Protein AF-A0A2G6GL03-F1 (afdb_monomer)

Secondary structure (DSSP, 8-state):
-HHHHHHHHHHHHHHHHHHHHHHHH-HHHHHHS-HHHHTHHHHHHHHHHHHHHHHHT-GGGHHHHHHHHHHHHHHHHHHHH--GGGHHHHGGGHHHHHHHHHHHHHHHTT-HHHHHHHHHHHHHHHHHHHHHHHHHTTTTGGGGGGHHHHHHHHHHHHHHHT-------TTSTT--

Mean predicted aligned error: 11.9 Å

Solvent-accessible surface area (backbone atoms only — not comparable to full-atom values): 9201 Å² total; per-residue (Å²): 124,69,71,59,58,56,49,53,55,48,52,52,53,50,53,52,51,52,52,54,51,51,45,70,73,30,67,76,54,32,71,75,49,50,58,90,58,46,56,32,53,59,40,29,50,53,9,48,52,30,39,50,45,15,75,75,74,41,34,81,38,18,31,62,10,37,38,38,26,52,50,13,51,51,43,37,50,25,57,70,70,66,50,60,73,50,57,81,21,57,65,38,37,52,47,20,28,42,9,50,8,37,25,49,25,25,40,74,69,74,36,48,70,57,8,49,65,68,10,43,54,33,29,51,50,10,50,46,43,25,42,51,41,36,31,75,69,47,75,56,54,83,62,25,77,52,42,62,57,54,48,52,53,51,49,53,50,51,57,62,72,64,60,77,80,89,77,83,83,86,75,72,89,77,81,127

Foldseek 3Di:
DVVVVVVVVVVVVVVVVVVVVVCVVDVVNVVVVVCQLCVLVVLLVVLVVLVVVCLVPNLVSLQVSLLSNLSSVVSNVCSVVVPPVLVQQSVLCSLLSNLVSQCSSCVSVVRNVVSCLVSVLSNLRSVLSSLLRCLVVCVPPPCSVCSVVSVVVSVVVVVVSPDPDPPDPPPPPPDD

pLDDT: mean 80.33, std 13.89, range [47.53, 97.0]

Radius of gyration: 22.63 Å; Cα contacts (8 Å, |Δi|>4): 181; chains: 1; bounding box: 77×52×43 Å

Sequence (176 aa):
MEKRGSIIGGIILILLGVFFLLLQFSPGLAAQFNLSQQWPLIIVGAGILFLLGAILGNPEVSVPGVVVLGTGCILYYQNSTGDWGSWAYVWSLYPAFTGLGLILLHTLRGNWRRGLVEGGGLLVVGLILFTIFAGFFNRFGDMSRLWPILIILGGLWLVWKNRPSRTHVDKEKKLD

Structure (mmCIF, N/CA/C/O backbone):
data_AF-A0A2G6GL03-F1
#
_entry.id   AF-A0A2G6GL03-F1
#
loop_
_atom_site.group_PDB
_atom_site.id
_atom_site.type_symbol
_atom_site.label_atom_id
_atom_site.label_alt_id
_atom_site.label_comp_id
_atom_site.label_asym_id
_atom_site.label_entity_id
_atom_site.label_seq_id
_atom_site.pdbx_PDB_ins_code
_atom_site.Cartn_x
_atom_site.Cartn_y
_atom_site.Cartn_z
_atom_site.occupancy
_atom_site.B_iso_or_equiv
_atom_site.auth_seq_id
_atom_site.auth_comp_id
_atom_site.auth_asym_id
_atom_site.auth_atom_id
_atom_site.pdbx_PDB_model_num
ATOM 1 N N . MET A 1 1 ? -18.916 12.197 21.276 1.00 50.19 1 MET A N 1
ATOM 2 C CA . MET A 1 1 ? -17.694 11.469 20.848 1.00 50.19 1 MET A CA 1
ATOM 3 C C . MET A 1 1 ? -16.755 12.323 19.973 1.00 50.19 1 MET A C 1
ATOM 5 O O . MET A 1 1 ? -15.631 11.906 19.741 1.00 50.19 1 MET A O 1
ATOM 9 N N . GLU A 1 2 ? -17.131 13.554 19.597 1.00 54.19 2 GLU A N 1
ATOM 10 C CA . GLU A 1 2 ? -16.363 14.450 18.701 1.00 54.19 2 GLU A CA 1
ATOM 11 C C . GLU A 1 2 ? -15.027 14.969 19.268 1.00 54.19 2 GLU A C 1
ATOM 13 O O . GLU A 1 2 ? -14.052 15.121 18.536 1.00 54.19 2 GLU A O 1
ATOM 18 N N . LYS A 1 3 ? -14.925 15.177 20.590 1.00 57.59 3 LYS A N 1
ATOM 19 C CA . LYS A 1 3 ? -13.721 15.773 21.204 1.00 57.59 3 LYS A CA 1
ATOM 20 C C . LYS A 1 3 ? -12.471 14.886 21.112 1.00 57.59 3 LYS A C 1
ATOM 22 O O . LYS A 1 3 ? -11.365 15.404 21.029 1.00 57.59 3 LYS A O 1
ATOM 27 N N . ARG A 1 4 ? -12.624 13.555 21.111 1.00 58.47 4 ARG A N 1
ATOM 28 C CA . ARG A 1 4 ? -11.481 12.619 21.097 1.00 58.47 4 ARG A CA 1
ATOM 29 C C . ARG A 1 4 ? -10.828 12.518 19.716 1.00 58.47 4 ARG A C 1
ATOM 31 O O . ARG A 1 4 ? -9.606 12.498 19.642 1.00 58.47 4 ARG A O 1
ATOM 38 N N . GLY A 1 5 ? -11.621 12.531 18.641 1.00 60.62 5 GLY A N 1
ATOM 39 C CA . GLY A 1 5 ? -11.100 12.520 17.268 1.00 60.62 5 GLY A CA 1
ATOM 40 C C . GLY A 1 5 ? -10.282 13.772 16.942 1.00 60.62 5 GLY A C 1
ATOM 41 O O . GLY A 1 5 ? -9.196 13.667 16.377 1.00 60.62 5 GLY A O 1
ATOM 42 N N . SER A 1 6 ? -10.747 14.943 17.396 1.00 67.56 6 SER A N 1
ATOM 43 C CA . SER A 1 6 ? -10.032 16.213 17.211 1.00 67.56 6 SER A CA 1
ATOM 44 C C . SER A 1 6 ? -8.689 16.261 17.950 1.00 67.56 6 SER A C 1
ATOM 46 O O . SER A 1 6 ? -7.735 16.833 17.429 1.00 67.56 6 SER A O 1
ATOM 48 N N . ILE A 1 7 ? -8.592 15.658 19.140 1.00 78.50 7 ILE A N 1
ATOM 49 C CA . ILE A 1 7 ? -7.344 15.623 19.919 1.00 78.50 7 ILE A CA 1
ATOM 50 C C . ILE A 1 7 ? -6.324 14.685 19.268 1.00 78.50 7 ILE A C 1
ATOM 52 O O . ILE A 1 7 ? -5.163 15.055 19.135 1.00 78.50 7 ILE A O 1
ATOM 56 N N . ILE A 1 8 ? -6.746 13.498 18.820 1.00 75.81 8 ILE A N 1
ATOM 57 C CA . ILE A 1 8 ? -5.850 12.533 18.163 1.00 75.81 8 ILE A CA 1
ATOM 58 C C . ILE A 1 8 ? -5.300 13.118 16.857 1.00 75.81 8 ILE A C 1
ATOM 60 O O . ILE A 1 8 ? -4.093 13.072 16.633 1.00 75.81 8 ILE A O 1
ATOM 64 N N . GLY A 1 9 ? -6.161 13.733 16.037 1.00 72.88 9 GLY A N 1
ATOM 65 C CA . GLY A 1 9 ? -5.734 14.429 14.821 1.00 72.88 9 GLY A CA 1
ATOM 66 C C . GLY A 1 9 ? -4.749 15.564 15.112 1.00 72.88 9 GLY A C 1
ATOM 67 O O . GLY A 1 9 ? -3.725 15.670 14.443 1.00 72.88 9 GLY A O 1
ATOM 68 N N . GLY A 1 10 ? -5.008 16.358 16.158 1.00 78.12 10 GLY A N 1
ATOM 69 C CA . GLY A 1 10 ? -4.102 17.418 16.605 1.00 78.12 10 GLY A CA 1
ATOM 70 C C . GLY A 1 10 ? -2.738 16.894 17.061 1.00 78.12 10 GLY A C 1
ATOM 71 O O . GLY A 1 10 ? -1.714 17.417 16.636 1.00 78.12 10 GLY A O 1
ATOM 72 N N . ILE A 1 11 ? -2.704 15.827 17.866 1.00 82.88 11 ILE A N 1
ATOM 73 C CA . ILE A 1 11 ? -1.456 15.201 18.334 1.00 82.88 11 ILE A CA 1
ATOM 74 C C . ILE A 1 11 ? -0.639 14.665 17.157 1.00 82.88 11 ILE A C 1
ATOM 76 O O . ILE A 1 11 ? 0.565 14.898 17.098 1.00 82.88 11 ILE A O 1
ATOM 80 N N . ILE A 1 12 ? -1.282 13.987 16.204 1.00 78.81 12 ILE A N 1
ATOM 81 C CA . ILE A 1 12 ? -0.619 13.495 14.990 1.00 78.81 12 ILE A CA 1
ATOM 82 C C . ILE A 1 12 ? 0.019 14.654 14.223 1.00 78.81 12 ILE A C 1
ATOM 84 O O . ILE A 1 12 ? 1.178 14.553 13.827 1.00 78.81 12 ILE A O 1
ATOM 88 N N . LEU A 1 13 ? -0.714 15.757 14.043 1.00 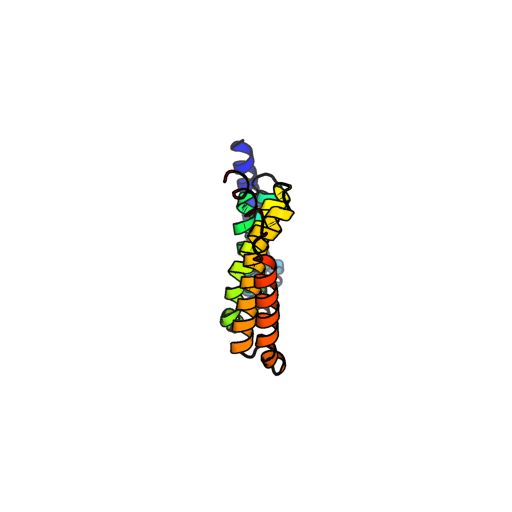80.69 13 LEU A N 1
ATOM 89 C CA . LEU A 1 13 ? -0.226 16.926 13.315 1.00 80.69 13 LEU A CA 1
ATOM 90 C C . LEU A 1 13 ? 0.958 17.590 14.032 1.00 80.69 13 LEU A C 1
ATOM 92 O O . LEU A 1 13 ? 1.927 17.977 13.382 1.00 80.69 13 LEU A O 1
ATOM 96 N N . ILE A 1 14 ? 0.907 17.664 15.366 1.00 83.62 14 ILE A N 1
ATOM 97 C CA . ILE A 1 14 ? 2.007 18.168 16.198 1.00 83.62 14 ILE A CA 1
ATOM 98 C C . ILE A 1 14 ? 3.242 17.274 16.044 1.00 83.62 14 ILE A C 1
ATOM 100 O O . ILE A 1 14 ? 4.327 17.788 15.792 1.00 83.62 14 ILE A O 1
ATOM 104 N N . LEU A 1 15 ? 3.095 15.950 16.144 1.00 82.38 15 LEU A N 1
ATOM 105 C CA . LEU A 1 15 ? 4.213 15.011 15.995 1.00 82.38 15 LEU A CA 1
ATOM 106 C C . LEU A 1 15 ? 4.838 15.079 14.595 1.00 82.38 15 LEU A C 1
ATOM 108 O O . LEU A 1 15 ? 6.061 15.113 14.479 1.00 82.38 15 LEU A O 1
ATOM 112 N N . LEU A 1 16 ? 4.015 15.156 13.545 1.00 81.69 16 LEU A N 1
ATOM 113 C CA . LEU A 1 16 ? 4.472 15.346 12.164 1.00 81.69 16 LEU A CA 1
ATOM 114 C C . LEU A 1 16 ? 5.221 16.671 11.993 1.00 81.69 16 LEU A C 1
ATOM 116 O O . LEU A 1 16 ? 6.302 16.693 11.408 1.00 81.69 16 LEU A O 1
ATOM 120 N N . GLY A 1 17 ? 4.679 17.763 12.538 1.00 80.94 17 GLY A N 1
ATOM 121 C CA . GLY A 1 17 ? 5.314 19.079 12.504 1.00 80.94 17 GLY A CA 1
ATOM 122 C C . GLY A 1 17 ? 6.664 19.093 13.220 1.00 80.94 17 GLY A C 1
ATOM 123 O O . GLY A 1 17 ? 7.648 19.564 12.657 1.00 80.94 17 GLY A O 1
ATOM 124 N N . VAL A 1 18 ? 6.739 18.514 14.422 1.00 85.38 18 VAL A N 1
ATOM 125 C CA . VAL A 1 18 ? 7.990 18.388 15.187 1.00 85.38 18 VAL A CA 1
ATOM 126 C C . VAL A 1 18 ? 9.010 17.537 14.432 1.00 85.38 18 VAL A C 1
ATOM 128 O O . VAL A 1 18 ? 10.173 17.920 14.344 1.00 85.38 18 VAL A O 1
ATOM 131 N N . PHE A 1 19 ? 8.591 16.418 13.839 1.00 80.06 19 PHE A N 1
ATOM 132 C CA . PHE A 1 19 ? 9.467 15.558 13.045 1.00 80.06 19 PHE A CA 1
ATOM 133 C C . PHE A 1 19 ? 10.081 16.297 11.846 1.00 80.06 19 PHE A C 1
ATOM 135 O O . PHE A 1 19 ? 11.298 16.258 11.659 1.00 80.06 19 PHE A O 1
ATOM 142 N N . PHE A 1 20 ? 9.273 17.032 11.073 1.00 79.38 20 PHE A N 1
ATOM 143 C CA . PHE A 1 20 ? 9.785 17.842 9.963 1.00 79.38 20 PHE A CA 1
ATOM 144 C C . PHE A 1 20 ? 10.721 18.960 10.429 1.00 79.38 20 PHE A C 1
ATOM 146 O O . PHE A 1 20 ? 11.743 19.208 9.790 1.00 79.38 20 PHE A O 1
ATOM 153 N N . LEU A 1 21 ? 10.417 19.597 11.562 1.00 81.31 21 LEU A N 1
ATOM 154 C CA . LEU A 1 21 ? 11.247 20.656 12.134 1.00 81.31 21 LEU A CA 1
ATOM 155 C C . LEU A 1 21 ? 12.626 20.116 12.552 1.00 81.31 21 LEU A C 1
ATOM 157 O O . LEU A 1 21 ? 13.648 20.738 12.263 1.00 81.31 21 LEU A O 1
ATOM 161 N N . LEU A 1 22 ? 12.677 18.918 13.145 1.00 78.88 22 LEU A N 1
ATOM 162 C CA . LEU A 1 22 ? 13.929 18.237 13.496 1.00 78.88 22 LEU A CA 1
ATOM 163 C C . LEU A 1 22 ? 14.770 17.872 12.265 1.00 78.88 22 LEU A C 1
ATOM 165 O O . LEU A 1 22 ? 15.990 18.044 12.292 1.00 78.88 22 LEU A O 1
ATOM 169 N N . LEU A 1 23 ? 14.135 17.411 11.181 1.00 72.38 23 LEU A N 1
ATOM 170 C CA . LEU A 1 23 ? 14.825 17.135 9.916 1.00 72.38 23 LEU A CA 1
ATOM 171 C C . LEU A 1 23 ? 15.408 18.405 9.284 1.00 72.38 23 LEU A C 1
ATOM 173 O O . LEU A 1 23 ? 16.474 18.343 8.681 1.00 72.38 23 LEU A O 1
ATOM 177 N N . GLN A 1 24 ? 14.749 19.556 9.441 1.00 73.06 24 GLN A N 1
ATOM 178 C CA . GLN A 1 24 ? 15.234 20.826 8.898 1.00 73.06 24 GLN A CA 1
ATOM 179 C C . GLN A 1 24 ? 16.399 21.417 9.708 1.00 73.06 24 GLN A C 1
ATOM 181 O O . GLN A 1 24 ? 17.318 21.992 9.128 1.00 73.06 24 GLN A O 1
ATOM 186 N N . PHE A 1 25 ? 16.378 21.274 11.037 1.00 77.12 25 PHE A N 1
ATOM 187 C CA . PHE A 1 25 ? 17.391 21.855 11.928 1.00 77.12 25 PHE A CA 1
ATOM 188 C C . PHE A 1 25 ? 18.644 20.991 12.118 1.00 77.12 25 PHE A C 1
ATOM 190 O O . PHE A 1 25 ? 19.671 21.510 12.554 1.00 77.12 25 PHE A O 1
ATOM 197 N N . SER A 1 26 ? 18.592 19.695 11.796 1.00 71.81 26 SER A N 1
ATOM 198 C CA . SER A 1 26 ? 19.736 18.791 11.942 1.00 71.81 26 SER A CA 1
ATOM 199 C C . SER A 1 26 ? 20.274 18.332 10.580 1.00 71.81 26 SER A C 1
ATOM 201 O O . SER A 1 26 ? 19.819 17.317 10.044 1.00 71.81 26 SER A O 1
ATOM 203 N N . PRO A 1 27 ? 21.284 19.026 10.012 1.00 65.19 27 PRO A N 1
ATOM 204 C CA . PRO A 1 27 ? 21.871 18.653 8.723 1.00 65.19 27 PRO A CA 1
ATOM 205 C C . PRO A 1 27 ? 22.498 17.246 8.721 1.00 65.19 27 PRO A C 1
ATOM 207 O O . PRO A 1 27 ? 22.554 16.610 7.672 1.00 65.19 27 PRO A O 1
ATOM 210 N N . GLY A 1 28 ? 22.900 16.714 9.885 1.00 69.56 28 GLY A N 1
ATOM 211 C CA . GLY A 1 28 ? 23.377 15.330 10.025 1.00 69.56 28 GLY A CA 1
ATOM 212 C C . GLY A 1 28 ? 22.273 14.274 9.868 1.00 69.56 28 GLY A C 1
ATOM 213 O O . GLY A 1 28 ? 22.507 13.231 9.262 1.00 69.56 28 GLY A O 1
ATOM 214 N N . LEU A 1 29 ? 21.056 14.558 10.346 1.00 60.28 29 LEU A N 1
ATOM 215 C CA . LEU A 1 29 ? 19.875 13.716 10.112 1.00 60.28 29 LEU A CA 1
ATOM 216 C C . LEU A 1 29 ? 19.346 13.882 8.682 1.00 60.28 29 LEU A C 1
ATOM 218 O O . LEU A 1 29 ? 19.002 12.888 8.049 1.00 60.28 29 LEU A O 1
ATOM 222 N N . ALA A 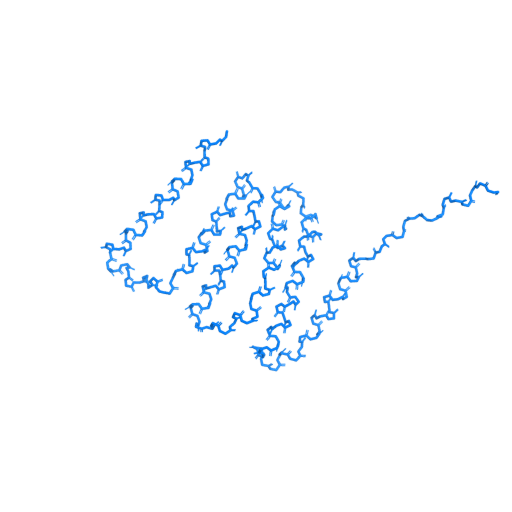1 30 ? 19.348 15.102 8.138 1.00 60.66 30 ALA A N 1
ATOM 223 C CA . ALA A 1 30 ? 18.956 15.369 6.752 1.00 60.66 30 ALA A CA 1
ATOM 224 C C . ALA A 1 30 ? 19.878 14.684 5.725 1.00 60.66 30 ALA A C 1
ATOM 226 O O . ALA A 1 30 ? 19.412 14.226 4.685 1.00 60.66 30 ALA A O 1
ATOM 227 N N . ALA A 1 31 ? 21.177 14.556 6.022 1.00 62.72 31 ALA A N 1
ATOM 228 C CA . ALA A 1 31 ? 22.120 13.838 5.164 1.00 62.72 31 ALA A CA 1
ATOM 229 C C . ALA A 1 31 ? 21.824 12.328 5.081 1.00 62.72 31 ALA A C 1
ATOM 231 O O . ALA A 1 31 ? 22.071 11.708 4.049 1.00 62.72 31 ALA A O 1
ATOM 232 N N . GLN A 1 32 ? 21.269 11.737 6.147 1.00 65.38 32 GLN A N 1
ATOM 233 C CA . GLN A 1 32 ? 20.821 10.338 6.163 1.00 65.38 32 GLN A CA 1
ATOM 234 C C . GLN A 1 32 ? 19.391 10.176 5.617 1.00 65.38 32 GLN A C 1
ATOM 236 O O . GLN A 1 32 ? 19.058 9.149 5.026 1.00 65.38 32 GLN A O 1
ATOM 241 N N . PHE A 1 33 ? 18.553 11.204 5.768 1.00 65.31 33 PHE A N 1
ATOM 242 C CA . PHE A 1 33 ? 17.186 11.265 5.259 1.00 65.31 33 PHE A CA 1
ATOM 243 C C . PHE A 1 33 ? 17.107 12.094 3.980 1.00 65.31 33 PHE A C 1
ATOM 245 O O . PHE A 1 33 ? 16.666 13.243 3.979 1.00 65.31 33 PHE A O 1
ATOM 252 N N . ASN A 1 34 ? 17.491 11.487 2.857 1.00 71.25 34 ASN A N 1
ATOM 253 C CA . ASN A 1 34 ? 17.336 12.123 1.556 1.00 71.25 34 ASN A CA 1
ATOM 254 C C . ASN A 1 34 ? 15.834 12.264 1.228 1.00 71.25 34 ASN A C 1
ATOM 256 O O . ASN A 1 34 ? 15.194 11.316 0.771 1.00 71.25 34 ASN A O 1
ATOM 260 N N . LEU A 1 35 ? 15.253 13.438 1.510 1.00 68.94 35 LEU A N 1
ATOM 261 C CA . LEU A 1 35 ? 13.813 13.717 1.382 1.00 68.94 35 LEU A CA 1
ATOM 262 C C . LEU A 1 35 ? 13.273 13.381 -0.017 1.00 68.94 35 LEU A C 1
ATOM 264 O O . LEU A 1 35 ? 12.159 12.878 -0.148 1.00 68.94 35 LEU A O 1
ATOM 268 N N . SER A 1 36 ? 14.101 13.580 -1.047 1.00 72.62 36 SER A N 1
ATOM 269 C CA . SER A 1 36 ? 13.807 13.212 -2.437 1.00 72.62 36 SER A CA 1
ATOM 270 C C . SER A 1 36 ? 13.556 11.708 -2.616 1.00 72.62 36 SER A C 1
ATOM 272 O O . SER A 1 36 ? 12.724 11.299 -3.421 1.00 72.62 36 SER A O 1
ATOM 274 N N . GLN A 1 37 ? 14.210 10.860 -1.821 1.00 76.75 37 GLN A N 1
ATOM 275 C CA . GLN A 1 37 ? 14.001 9.411 -1.856 1.00 76.75 37 GLN A CA 1
ATOM 276 C C . GLN A 1 37 ? 12.895 8.932 -0.901 1.00 76.75 37 GLN A C 1
ATOM 278 O O . GLN A 1 37 ? 12.269 7.898 -1.138 1.00 76.75 37 GLN A O 1
ATOM 283 N N . GLN A 1 38 ? 12.620 9.681 0.167 1.00 82.81 38 GLN A N 1
ATOM 284 C CA . GLN A 1 38 ? 11.782 9.211 1.273 1.00 82.81 38 GLN A CA 1
ATOM 285 C C . GLN A 1 38 ? 10.374 9.808 1.328 1.00 82.81 38 GLN A C 1
ATOM 287 O O . GLN A 1 38 ? 9.556 9.339 2.117 1.00 82.81 38 GLN A O 1
ATOM 292 N N . TRP A 1 39 ? 10.040 10.777 0.475 1.00 85.75 39 TRP A N 1
ATOM 293 C CA . TRP A 1 39 ? 8.695 11.363 0.423 1.00 85.75 39 TRP A CA 1
ATOM 294 C C . TRP A 1 39 ? 7.531 10.346 0.333 1.00 85.75 39 TRP A C 1
ATOM 296 O O . TRP A 1 39 ? 6.491 10.629 0.936 1.00 85.75 39 TRP A O 1
ATOM 306 N N . PRO A 1 40 ? 7.650 9.144 -0.291 1.00 91.44 40 PRO A N 1
ATOM 307 C CA . PRO A 1 40 ? 6.555 8.173 -0.295 1.00 91.44 40 PRO A CA 1
ATOM 308 C C . PRO A 1 40 ? 6.187 7.664 1.105 1.00 91.44 40 PRO A C 1
ATOM 310 O O . PRO A 1 40 ? 5.051 7.247 1.329 1.00 91.44 40 PRO A O 1
ATOM 313 N N . LEU A 1 41 ? 7.109 7.744 2.075 1.00 87.94 41 LEU A N 1
ATOM 314 C CA . LEU A 1 41 ? 6.847 7.368 3.466 1.00 87.94 41 LEU A CA 1
ATOM 315 C C . LEU A 1 41 ? 5.782 8.250 4.121 1.00 87.94 41 LEU A C 1
ATOM 317 O O . LEU A 1 41 ? 5.088 7.786 5.020 1.00 87.94 41 LEU A O 1
ATOM 32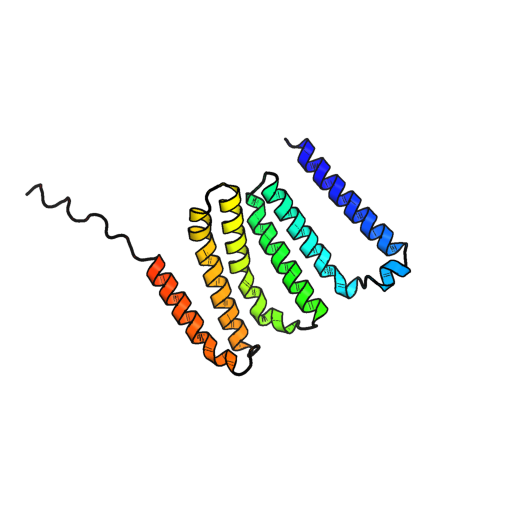1 N N . ILE A 1 42 ? 5.596 9.486 3.650 1.00 87.69 42 ILE A N 1
ATOM 322 C CA . ILE A 1 42 ? 4.515 10.361 4.123 1.00 87.69 42 ILE A CA 1
ATOM 323 C C . ILE A 1 42 ? 3.157 9.755 3.742 1.00 87.69 42 ILE A C 1
ATOM 325 O O . ILE A 1 42 ? 2.237 9.722 4.558 1.00 87.69 42 ILE A O 1
ATOM 329 N N . ILE A 1 43 ? 3.046 9.212 2.525 1.00 92.38 43 ILE A N 1
ATOM 330 C CA . ILE A 1 43 ? 1.828 8.558 2.025 1.00 92.38 43 ILE A CA 1
ATOM 331 C C . ILE A 1 43 ? 1.592 7.239 2.765 1.00 92.38 43 ILE A C 1
ATOM 333 O O . ILE A 1 43 ? 0.475 6.977 3.208 1.00 92.38 43 ILE A O 1
ATOM 337 N N . VAL A 1 44 ? 2.643 6.437 2.966 1.00 92.12 44 VAL A N 1
ATOM 338 C CA . VAL A 1 44 ? 2.583 5.221 3.798 1.00 92.12 44 VAL A CA 1
ATOM 339 C C . VAL A 1 44 ? 2.099 5.561 5.209 1.00 92.12 44 VAL A C 1
ATOM 341 O O . VAL A 1 44 ? 1.164 4.936 5.706 1.00 92.12 44 VAL A O 1
ATOM 344 N N . GLY A 1 45 ? 2.682 6.589 5.831 1.00 88.62 45 GLY A N 1
ATOM 345 C CA . GLY A 1 45 ? 2.296 7.080 7.150 1.00 88.62 45 GLY A CA 1
ATOM 346 C C . GLY A 1 45 ? 0.828 7.498 7.205 1.00 88.62 45 GLY A C 1
ATOM 347 O O . GLY A 1 45 ? 0.106 7.061 8.097 1.00 88.62 45 GLY A O 1
ATOM 348 N N . ALA A 1 46 ? 0.349 8.259 6.218 1.00 90.44 46 ALA A N 1
ATOM 349 C CA . ALA A 1 46 ? -1.064 8.615 6.112 1.00 90.44 46 ALA A CA 1
ATOM 350 C C . ALA A 1 46 ? -1.962 7.367 6.030 1.00 90.44 46 ALA A C 1
ATOM 352 O O . ALA A 1 46 ? -2.940 7.266 6.769 1.00 90.44 46 ALA A O 1
ATOM 353 N N . GLY A 1 47 ? -1.600 6.383 5.202 1.00 92.81 47 GLY A N 1
ATOM 354 C CA . GLY A 1 47 ? -2.314 5.107 5.101 1.00 92.81 47 GLY A CA 1
ATOM 355 C C . GLY A 1 47 ? -2.378 4.356 6.434 1.00 92.81 47 GLY A C 1
ATOM 356 O O . GLY A 1 47 ? -3.451 3.905 6.835 1.00 92.81 47 GLY A O 1
ATOM 357 N N . ILE A 1 48 ? -1.264 4.291 7.173 1.00 92.50 48 ILE A N 1
ATOM 358 C CA . ILE A 1 48 ? -1.213 3.696 8.518 1.00 92.50 48 ILE A CA 1
ATOM 359 C C . ILE A 1 48 ? -2.164 4.424 9.471 1.00 92.50 48 ILE A C 1
ATOM 361 O O . ILE A 1 48 ? -2.907 3.771 10.198 1.00 92.50 48 ILE A O 1
ATOM 365 N N . LEU A 1 49 ? -2.194 5.758 9.453 1.00 90.12 49 LEU A N 1
ATOM 366 C CA . LEU A 1 49 ? -3.099 6.536 10.302 1.00 90.12 49 LEU A CA 1
ATOM 367 C C . LEU A 1 49 ? -4.573 6.247 9.999 1.00 90.12 49 LEU A C 1
ATOM 369 O O . LEU A 1 49 ? -5.367 6.096 10.929 1.00 90.12 49 LEU A O 1
ATOM 373 N N . PHE A 1 50 ? -4.939 6.105 8.722 1.00 91.31 50 PHE A N 1
ATOM 374 C CA . PHE A 1 50 ? -6.281 5.660 8.344 1.00 91.31 50 PHE A CA 1
ATOM 375 C C . PHE A 1 50 ? -6.579 4.263 8.898 1.00 91.31 50 PHE A C 1
ATOM 377 O O . PHE A 1 50 ? -7.624 4.063 9.510 1.00 91.31 50 PHE A O 1
ATOM 384 N N . LEU A 1 51 ? -5.661 3.305 8.758 1.00 92.00 51 LEU A N 1
ATOM 385 C CA . LEU A 1 51 ? -5.857 1.948 9.280 1.00 92.00 51 LEU A CA 1
ATOM 386 C C . LEU A 1 51 ? -5.949 1.904 10.810 1.00 92.00 51 LEU A C 1
ATOM 388 O O . LEU A 1 51 ? -6.775 1.172 11.352 1.00 92.00 51 LEU A O 1
ATOM 392 N N . LEU A 1 52 ? -5.172 2.728 11.514 1.00 89.94 52 LEU A N 1
ATOM 393 C CA . LEU A 1 52 ? -5.316 2.909 12.957 1.00 89.94 52 LEU A CA 1
ATOM 394 C C . LEU A 1 52 ? -6.705 3.459 13.293 1.00 89.94 52 LEU A C 1
ATOM 396 O O . LEU A 1 52 ? -7.376 2.919 14.167 1.00 89.94 52 LEU A O 1
ATOM 400 N N . GLY A 1 53 ? -7.186 4.466 12.558 1.00 88.62 53 GLY A N 1
ATOM 401 C CA . GLY A 1 53 ? -8.555 4.970 12.692 1.00 88.62 53 GLY A CA 1
ATOM 402 C C . GLY A 1 53 ? -9.622 3.895 12.447 1.00 88.62 53 GLY A C 1
ATOM 403 O O . GLY A 1 53 ? -10.641 3.866 13.143 1.00 88.62 53 GLY A O 1
ATOM 404 N N . ALA A 1 54 ? -9.367 2.975 11.513 1.00 90.62 54 ALA A N 1
ATOM 405 C CA . ALA A 1 54 ? -10.254 1.853 11.240 1.00 90.62 54 ALA A CA 1
ATOM 406 C C . ALA A 1 54 ? -10.342 0.878 12.418 1.00 90.62 54 ALA A C 1
ATOM 408 O O . ALA A 1 54 ? -11.444 0.514 12.829 1.00 90.62 54 ALA A O 1
ATOM 409 N N . ILE A 1 55 ? -9.195 0.504 12.988 1.00 90.38 55 ILE A N 1
ATOM 410 C CA . ILE A 1 55 ? -9.102 -0.418 14.129 1.00 90.38 55 ILE A CA 1
ATOM 411 C C . ILE A 1 55 ? -9.678 0.217 15.405 1.00 90.38 55 ILE A C 1
ATOM 413 O O . ILE A 1 55 ? -10.319 -0.465 16.199 1.00 90.38 55 ILE A O 1
ATOM 417 N N . LEU A 1 56 ? -9.480 1.524 15.599 1.00 88.31 56 LEU A N 1
ATOM 418 C CA . LEU A 1 56 ? -9.860 2.239 16.823 1.00 88.31 56 LEU A CA 1
ATOM 419 C C . LEU A 1 56 ? -11.350 2.597 16.921 1.00 88.31 56 LEU A C 1
ATOM 421 O O . LEU A 1 56 ? -11.788 3.040 17.983 1.00 88.31 56 LEU A O 1
ATOM 425 N N . GLY A 1 57 ? -12.137 2.422 15.855 1.00 82.50 57 GLY A N 1
ATOM 426 C CA . GLY A 1 57 ? -13.589 2.599 15.953 1.00 82.50 57 GLY A CA 1
ATOM 427 C C . GLY A 1 57 ? -14.317 3.024 14.686 1.00 82.50 57 GLY A C 1
ATOM 428 O O . GLY A 1 57 ? -15.544 3.029 14.702 1.00 82.50 57 GLY A O 1
ATOM 429 N N . ASN A 1 58 ? -13.617 3.326 13.586 1.00 90.50 58 ASN A N 1
ATOM 430 C CA . ASN A 1 58 ? -14.253 3.695 12.316 1.00 90.50 58 ASN A CA 1
ATOM 431 C C . ASN A 1 58 ? -13.910 2.715 11.183 1.00 90.50 58 ASN A C 1
ATOM 433 O O . ASN A 1 58 ? -13.230 3.111 10.239 1.00 90.50 58 ASN A O 1
ATOM 437 N N . PRO A 1 59 ? -14.388 1.454 11.200 1.00 90.12 59 PRO A N 1
ATOM 438 C CA . PRO A 1 59 ? -14.022 0.454 10.193 1.00 90.12 59 PRO A CA 1
ATOM 439 C C . PRO A 1 59 ? -14.193 0.904 8.733 1.00 90.12 59 PRO A C 1
ATOM 441 O O . PRO A 1 59 ? -13.497 0.399 7.857 1.00 90.12 59 PRO A O 1
ATOM 444 N N . GLU A 1 60 ? -15.082 1.861 8.451 1.00 90.75 60 GLU A N 1
ATOM 445 C CA . GLU A 1 60 ? -15.349 2.410 7.111 1.00 90.75 60 GLU 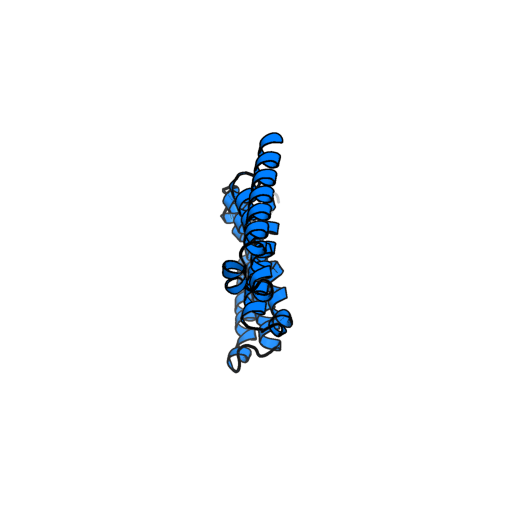A CA 1
ATOM 446 C C . GLU A 1 60 ? -14.120 3.054 6.459 1.00 90.75 60 GLU A C 1
ATOM 448 O O . GLU A 1 60 ? -13.983 3.013 5.236 1.00 90.75 60 GLU A O 1
ATOM 453 N N . VAL A 1 61 ? -13.167 3.549 7.257 1.00 93.44 61 VAL A N 1
ATOM 454 C CA . VAL A 1 61 ? -11.920 4.114 6.725 1.00 93.44 61 VAL A CA 1
ATOM 455 C C . VAL A 1 61 ? -10.880 3.047 6.347 1.00 93.44 61 VAL A C 1
ATOM 457 O O . VAL A 1 61 ? -9.812 3.387 5.841 1.00 93.44 61 VAL A O 1
ATOM 460 N N . SER A 1 62 ? -11.186 1.753 6.525 1.00 94.38 62 SER A N 1
ATOM 461 C CA . SER A 1 62 ? -10.295 0.650 6.120 1.00 94.38 62 SER A CA 1
ATOM 462 C C . SER A 1 62 ? -10.003 0.677 4.625 1.00 94.38 62 SER A C 1
ATOM 464 O O . SER A 1 62 ? -8.864 0.484 4.217 1.00 94.38 62 SER A O 1
ATOM 466 N N . VAL A 1 63 ? -11.026 0.928 3.800 1.00 94.81 63 VAL A N 1
ATOM 467 C CA . VAL A 1 63 ? -10.886 0.942 2.338 1.00 94.81 63 VAL A CA 1
ATOM 468 C C . VAL A 1 63 ? -9.934 2.048 1.876 1.00 94.81 63 VAL A C 1
ATOM 470 O O . VAL A 1 63 ? -8.925 1.713 1.251 1.00 94.81 63 VAL A O 1
ATOM 473 N N . PRO A 1 64 ? -10.170 3.336 2.200 1.00 93.88 64 PRO A N 1
ATOM 474 C CA . PRO A 1 64 ? -9.218 4.381 1.844 1.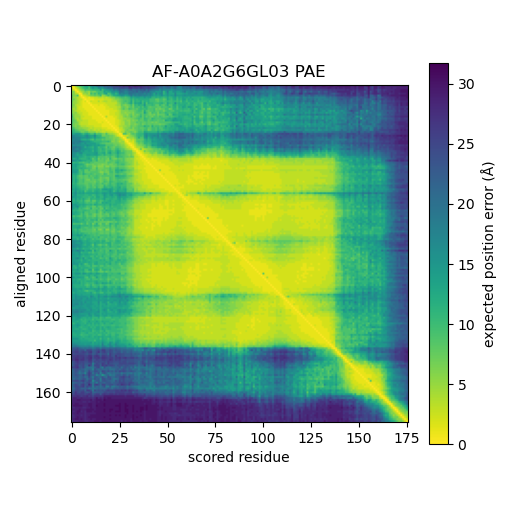00 93.88 64 PRO A CA 1
ATOM 475 C C . PRO A 1 64 ? -7.851 4.165 2.509 1.00 93.88 64 PRO A C 1
ATOM 477 O O . PRO A 1 64 ? -6.837 4.404 1.864 1.00 93.88 64 PRO A O 1
ATOM 480 N N . GLY A 1 65 ? -7.790 3.631 3.735 1.00 95.62 65 GLY A N 1
ATOM 481 C CA . GLY A 1 65 ? -6.524 3.333 4.409 1.00 95.62 65 GLY A CA 1
ATOM 482 C C . GLY A 1 65 ? -5.654 2.314 3.675 1.00 95.62 65 GLY A C 1
ATOM 483 O O . GLY A 1 65 ? -4.472 2.572 3.457 1.00 95.62 65 GLY A O 1
ATOM 484 N N . VAL A 1 66 ? -6.232 1.193 3.226 1.00 97.00 66 VAL A N 1
ATOM 485 C CA . VAL A 1 66 ? -5.501 0.178 2.448 1.00 97.00 66 VAL A CA 1
ATOM 486 C C . VAL A 1 66 ? -5.067 0.728 1.089 1.00 97.00 66 VAL A C 1
ATOM 488 O O . VAL A 1 66 ? -3.941 0.477 0.668 1.00 97.00 66 VAL A O 1
ATOM 491 N N . VAL A 1 67 ? -5.919 1.501 0.408 1.00 96.69 67 VAL A N 1
ATOM 492 C CA . VAL A 1 67 ? -5.582 2.093 -0.898 1.00 96.69 67 VAL A CA 1
ATOM 493 C C . VAL A 1 67 ? -4.437 3.102 -0.777 1.00 96.69 67 VAL A C 1
ATOM 495 O O . VAL A 1 67 ? -3.489 3.049 -1.562 1.00 96.69 67 VAL A O 1
ATOM 498 N N . VAL A 1 68 ? -4.487 3.996 0.214 1.00 96.50 68 VAL A N 1
ATOM 499 C CA . VAL A 1 68 ? -3.427 4.986 0.462 1.00 96.50 68 VAL A CA 1
ATOM 500 C C . VAL A 1 68 ? -2.128 4.290 0.863 1.00 96.50 68 VAL A C 1
ATOM 502 O O . VAL A 1 68 ? -1.077 4.602 0.305 1.00 96.50 68 VAL A O 1
ATOM 505 N N . LEU A 1 69 ? -2.195 3.296 1.756 1.00 96.00 69 LEU A N 1
ATOM 506 C CA . LEU A 1 69 ? -1.026 2.512 2.150 1.00 96.00 69 LEU A CA 1
ATOM 507 C C . LEU A 1 69 ? -0.397 1.794 0.948 1.00 96.00 69 LEU A C 1
ATOM 509 O O . LEU A 1 69 ? 0.806 1.913 0.726 1.00 96.00 69 LEU A O 1
ATOM 513 N N . GLY A 1 70 ? -1.209 1.101 0.144 1.00 95.75 70 GLY A N 1
ATOM 514 C CA . GLY A 1 70 ? -0.755 0.405 -1.061 1.00 95.75 70 GLY A CA 1
ATOM 515 C C . GLY A 1 70 ? -0.115 1.356 -2.073 1.00 95.75 70 GLY A C 1
ATOM 516 O O . GLY A 1 70 ? 0.955 1.060 -2.603 1.00 95.75 70 GLY A O 1
ATOM 517 N N . THR A 1 71 ? -0.706 2.538 -2.268 1.00 96.19 71 THR A N 1
ATOM 518 C CA . THR A 1 71 ? -0.140 3.602 -3.114 1.00 96.19 71 THR A CA 1
ATOM 519 C C . THR A 1 71 ? 1.225 4.057 -2.594 1.00 96.19 71 THR A C 1
ATOM 521 O O . THR A 1 71 ? 2.179 4.148 -3.362 1.00 96.19 71 THR A O 1
ATOM 524 N N . GLY A 1 72 ? 1.352 4.293 -1.285 1.00 94.56 72 GLY A N 1
ATOM 525 C CA . GLY A 1 72 ? 2.621 4.665 -0.661 1.00 94.56 72 GLY A CA 1
ATOM 526 C C . GLY A 1 72 ? 3.700 3.593 -0.838 1.00 94.56 72 GLY A C 1
ATOM 527 O O . GLY A 1 72 ? 4.837 3.922 -1.163 1.00 94.56 72 GLY A O 1
ATOM 528 N N . CYS A 1 73 ? 3.345 2.311 -0.699 1.00 94.38 73 CYS A N 1
ATOM 529 C CA . CYS A 1 73 ? 4.265 1.196 -0.934 1.00 94.38 73 CYS A CA 1
ATOM 530 C C . CYS A 1 73 ? 4.732 1.119 -2.396 1.00 94.38 73 CYS A C 1
ATOM 532 O O . CYS A 1 73 ? 5.919 0.907 -2.643 1.00 94.38 73 CYS A O 1
ATOM 534 N N . ILE A 1 74 ? 3.825 1.326 -3.357 1.00 94.25 74 ILE A N 1
ATOM 535 C CA . ILE A 1 74 ? 4.163 1.383 -4.788 1.00 94.25 74 ILE A CA 1
ATOM 536 C C . ILE A 1 74 ? 5.151 2.515 -5.053 1.00 94.25 74 ILE A C 1
ATOM 538 O O . ILE A 1 74 ? 6.200 2.292 -5.651 1.00 94.25 74 ILE A O 1
ATOM 542 N N . LEU A 1 75 ? 4.840 3.716 -4.570 1.00 93.62 75 LEU A N 1
ATOM 543 C CA . LEU A 1 75 ? 5.686 4.887 -4.772 1.00 93.62 75 LEU A CA 1
ATOM 544 C C . LEU A 1 75 ? 7.044 4.720 -4.089 1.00 93.62 75 LEU A C 1
ATOM 546 O O . LEU A 1 75 ? 8.061 5.101 -4.656 1.00 93.62 75 LEU A O 1
ATOM 550 N N . TYR A 1 76 ? 7.091 4.097 -2.910 1.00 91.56 76 TYR A N 1
ATOM 551 C CA . TYR A 1 76 ? 8.347 3.781 -2.234 1.00 91.56 76 TYR A CA 1
ATOM 552 C C . TYR A 1 76 ? 9.212 2.824 -3.066 1.00 91.56 76 TYR A C 1
ATOM 554 O O . TYR A 1 76 ? 10.407 3.061 -3.246 1.00 91.56 76 TYR A O 1
ATOM 562 N N . TYR A 1 77 ? 8.607 1.777 -3.631 1.00 90.62 77 TYR A N 1
ATOM 563 C CA . TYR A 1 77 ? 9.293 0.861 -4.539 1.00 90.62 77 TYR A CA 1
ATOM 564 C C . TYR A 1 77 ? 9.815 1.579 -5.793 1.00 90.62 77 TYR A C 1
ATOM 566 O O . TYR A 1 77 ? 10.986 1.442 -6.141 1.00 90.62 77 TYR A O 1
ATOM 574 N N . GLN A 1 78 ? 8.982 2.383 -6.452 1.00 91.25 78 GLN A N 1
ATOM 575 C CA . GLN A 1 78 ? 9.356 3.096 -7.679 1.00 91.25 78 GLN A CA 1
ATOM 576 C C . GLN A 1 78 ? 10.461 4.122 -7.436 1.00 91.25 78 GLN A C 1
ATOM 578 O O . GLN A 1 78 ? 11.407 4.217 -8.212 1.00 91.25 78 GLN A O 1
ATOM 583 N N . ASN A 1 79 ? 10.379 4.852 -6.328 1.00 90.56 79 ASN A N 1
ATOM 584 C CA . ASN A 1 79 ? 11.344 5.888 -5.992 1.00 90.56 79 ASN A CA 1
ATOM 585 C C . ASN A 1 79 ? 12.697 5.308 -5.541 1.00 90.56 79 ASN A C 1
ATOM 587 O O . ASN A 1 79 ? 13.730 5.930 -5.767 1.00 90.56 79 ASN A O 1
ATOM 591 N N . SER A 1 80 ? 12.706 4.114 -4.933 1.00 88.81 80 SER A N 1
ATOM 592 C CA . SER A 1 80 ? 13.940 3.424 -4.519 1.00 88.81 80 SER A CA 1
ATOM 593 C C . SER A 1 80 ? 14.619 2.652 -5.653 1.00 88.81 80 SER A C 1
ATOM 595 O O . SER A 1 80 ? 15.844 2.605 -5.711 1.00 88.81 80 SER A O 1
ATOM 597 N N . THR A 1 81 ? 13.845 2.059 -6.565 1.00 88.31 81 THR A N 1
ATOM 598 C CA . THR A 1 81 ? 14.378 1.273 -7.694 1.00 88.31 81 THR A CA 1
ATOM 599 C C . THR A 1 81 ? 14.576 2.086 -8.970 1.00 88.31 81 THR A C 1
ATOM 601 O O . THR A 1 81 ? 15.274 1.640 -9.877 1.00 88.31 81 THR A O 1
ATOM 604 N N . GLY A 1 82 ? 13.944 3.258 -9.069 1.00 87.50 82 GLY A N 1
ATOM 605 C CA . GLY A 1 82 ? 13.868 4.041 -10.301 1.00 87.50 82 GLY A CA 1
ATOM 606 C C . GLY A 1 82 ? 12.946 3.438 -11.369 1.00 87.50 82 GLY A C 1
ATOM 607 O O . GLY A 1 82 ? 12.851 3.999 -12.459 1.00 87.50 82 GLY A O 1
ATOM 608 N N . ASP A 1 83 ? 12.248 2.327 -11.087 1.00 87.19 83 ASP A N 1
ATOM 609 C CA . ASP A 1 83 ? 11.350 1.644 -12.029 1.00 87.19 83 ASP A CA 1
ATOM 610 C C . ASP A 1 83 ? 9.996 2.362 -12.146 1.00 87.19 83 ASP A C 1
ATOM 612 O O . ASP A 1 83 ? 8.936 1.831 -11.808 1.00 87.19 83 ASP A O 1
ATOM 616 N N . TRP A 1 84 ? 10.015 3.600 -12.633 1.00 88.44 84 TRP A N 1
ATOM 617 C CA . TRP A 1 84 ? 8.803 4.374 -12.916 1.00 88.44 84 TRP A CA 1
ATOM 618 C C . TRP A 1 84 ? 7.982 3.782 -14.067 1.00 88.44 84 TRP A C 1
ATOM 620 O O . TRP A 1 84 ? 6.767 3.976 -14.124 1.00 88.44 84 TRP A O 1
ATOM 630 N N . GLY A 1 85 ? 8.619 2.995 -14.942 1.00 87.50 85 GLY A N 1
ATOM 631 C CA . GLY A 1 85 ? 7.947 2.240 -16.002 1.00 87.50 85 GLY A CA 1
ATOM 632 C C . GLY A 1 85 ? 6.924 1.240 -15.460 1.00 87.50 85 GLY A C 1
ATOM 633 O O . GLY A 1 85 ? 5.900 0.999 -16.102 1.00 87.50 85 GLY A O 1
ATOM 634 N N . SER A 1 86 ? 7.128 0.739 -14.236 1.00 87.56 86 SER A N 1
ATOM 635 C CA . SER A 1 86 ? 6.164 -0.132 -13.557 1.00 87.56 86 SER A CA 1
ATOM 636 C C . SER A 1 86 ? 4.764 0.475 -13.407 1.00 87.56 86 SER A C 1
ATOM 638 O O . SER A 1 86 ? 3.777 -0.262 -13.340 1.00 87.56 86 SER A O 1
ATOM 640 N N . TRP A 1 87 ? 4.636 1.808 -13.438 1.00 91.31 87 TRP A N 1
ATOM 641 C CA . TRP A 1 87 ? 3.340 2.486 -13.393 1.00 91.31 87 TRP A CA 1
ATOM 642 C C . TRP A 1 87 ? 2.391 2.027 -14.504 1.00 91.31 87 TRP A C 1
ATOM 644 O O . TRP A 1 87 ? 1.186 2.023 -14.288 1.00 91.31 87 TRP A O 1
ATOM 654 N N . ALA A 1 88 ? 2.909 1.561 -15.647 1.00 87.44 88 ALA A N 1
ATOM 655 C CA . ALA A 1 88 ? 2.109 1.073 -16.769 1.00 87.44 88 ALA A CA 1
ATOM 656 C C . ALA A 1 88 ? 1.208 -0.130 -16.421 1.00 87.44 88 ALA A C 1
ATOM 658 O O . ALA A 1 88 ? 0.165 -0.324 -17.049 1.00 87.44 88 ALA A O 1
ATOM 659 N N . TYR A 1 89 ? 1.577 -0.917 -15.404 1.00 88.00 89 TYR A N 1
ATOM 660 C CA . TYR A 1 89 ? 0.812 -2.088 -14.968 1.00 88.00 89 TYR A CA 1
ATOM 661 C C . TYR A 1 89 ? 0.425 -2.065 -13.487 1.00 88.00 89 TYR A C 1
ATOM 663 O O . TYR A 1 89 ? -0.628 -2.589 -13.132 1.00 88.00 89 TYR A O 1
ATOM 671 N N . VAL A 1 90 ? 1.209 -1.437 -12.610 1.00 92.06 90 VAL A N 1
ATOM 672 C CA . VAL A 1 90 ? 0.982 -1.462 -11.154 1.00 92.06 90 VAL A CA 1
ATOM 673 C C . VAL A 1 90 ? -0.334 -0.786 -10.732 1.00 92.06 90 VAL A C 1
ATOM 675 O O . VAL A 1 90 ? -0.953 -1.216 -9.760 1.00 92.06 90 VAL A O 1
ATOM 678 N N . TRP A 1 91 ? -0.830 0.204 -11.484 1.00 90.81 91 TRP A N 1
ATOM 679 C CA . TRP A 1 91 ? -2.119 0.866 -11.211 1.00 90.81 91 TRP A CA 1
ATOM 680 C C . TRP A 1 91 ? -3.317 -0.102 -11.211 1.00 90.81 91 TRP A C 1
ATOM 682 O O . TRP A 1 91 ? -4.341 0.139 -10.574 1.00 90.81 91 TRP A O 1
ATOM 692 N N . SER A 1 92 ? -3.203 -1.237 -11.893 1.00 92.94 92 SER A N 1
ATOM 693 C CA . SER A 1 92 ? -4.268 -2.240 -11.931 1.00 92.94 92 SER A CA 1
ATOM 694 C C . SER A 1 92 ? -4.425 -3.023 -10.617 1.00 92.94 92 SER A C 1
ATOM 696 O O . SER A 1 92 ? -5.388 -3.772 -10.463 1.00 92.94 92 SER A O 1
ATOM 698 N N . LEU A 1 93 ? -3.536 -2.813 -9.634 1.00 93.94 93 LEU A N 1
ATOM 699 C CA . LEU A 1 93 ? -3.682 -3.336 -8.272 1.00 93.94 93 LEU A CA 1
ATOM 700 C C . LEU A 1 93 ? -4.724 -2.582 -7.439 1.00 93.94 93 LEU A C 1
ATOM 702 O O . LEU A 1 93 ? -5.126 -3.083 -6.391 1.00 93.94 93 LEU A O 1
ATOM 706 N N . TYR A 1 94 ? -5.198 -1.411 -7.874 1.00 94.94 94 TYR A N 1
ATOM 707 C CA . TYR A 1 94 ? -6.146 -0.613 -7.087 1.00 94.94 94 TYR A CA 1
ATOM 708 C C . TYR A 1 94 ? -7.439 -1.367 -6.727 1.00 94.94 94 TYR A C 1
ATOM 710 O O . TYR A 1 94 ? -7.789 -1.367 -5.546 1.00 94.94 94 TYR A O 1
ATOM 718 N N . PRO A 1 95 ? -8.105 -2.097 -7.647 1.00 94.81 95 PRO A N 1
ATOM 719 C CA . PRO A 1 95 ? -9.213 -2.981 -7.289 1.00 94.81 95 PRO A CA 1
ATOM 720 C C . PRO A 1 95 ? -8.834 -4.020 -6.229 1.00 94.81 95 PRO A C 1
ATOM 722 O O . PRO A 1 95 ? -9.627 -4.289 -5.327 1.00 94.81 95 PRO A O 1
ATOM 725 N N . ALA A 1 96 ? -7.611 -4.562 -6.275 1.00 94.56 96 ALA A N 1
ATOM 726 C CA . ALA A 1 96 ? -7.157 -5.512 -5.267 1.00 94.56 96 ALA A CA 1
ATOM 727 C C . ALA A 1 96 ? -6.958 -4.856 -3.894 1.00 94.56 96 ALA A C 1
ATOM 729 O O . ALA A 1 96 ? -7.373 -5.430 -2.885 1.00 94.56 96 ALA A O 1
ATOM 730 N N . PHE A 1 97 ? -6.422 -3.633 -3.840 1.00 96.62 97 PHE A N 1
ATOM 731 C CA . PHE A 1 97 ? -6.357 -2.848 -2.604 1.00 96.62 97 PHE A CA 1
ATOM 732 C C . PHE A 1 97 ? -7.748 -2.528 -2.054 1.00 96.62 97 PHE A C 1
ATOM 734 O O . PHE A 1 97 ? -7.978 -2.665 -0.854 1.00 96.62 97 PHE A O 1
ATOM 741 N N . THR A 1 98 ? -8.706 -2.175 -2.915 1.00 95.94 98 THR A N 1
ATOM 742 C CA . THR A 1 98 ? -10.103 -1.977 -2.507 1.00 95.94 98 THR A CA 1
ATOM 743 C C . THR A 1 98 ? -10.705 -3.266 -1.941 1.00 95.94 98 THR A C 1
ATOM 745 O O . THR A 1 98 ? -11.331 -3.235 -0.882 1.00 95.94 98 THR A O 1
ATOM 748 N N . GLY A 1 99 ? -10.467 -4.410 -2.590 1.00 94.75 99 GLY A N 1
ATOM 749 C CA . GLY A 1 99 ? -10.900 -5.724 -2.113 1.00 94.75 99 GLY A CA 1
ATOM 750 C C . GLY A 1 99 ? -10.322 -6.080 -0.742 1.00 94.75 99 GLY A C 1
ATOM 751 O O . GLY A 1 99 ? -11.064 -6.487 0.151 1.00 94.75 99 GLY A O 1
ATOM 752 N N . LEU A 1 100 ? -9.021 -5.852 -0.537 1.00 95.88 100 LEU A N 1
ATOM 753 C CA . LEU A 1 100 ? -8.359 -6.006 0.764 1.00 95.88 100 LEU A CA 1
ATOM 754 C C . LEU A 1 100 ? -8.953 -5.072 1.826 1.00 95.88 100 LEU A C 1
ATOM 756 O O . LEU A 1 100 ? -9.211 -5.503 2.948 1.00 95.88 100 LEU A O 1
ATOM 760 N N . GLY A 1 101 ? -9.233 -3.821 1.464 1.00 94.94 101 GLY A N 1
ATOM 761 C CA . GLY A 1 101 ? -9.901 -2.855 2.333 1.00 94.94 101 GLY A CA 1
ATOM 762 C C . GLY A 1 101 ? -11.296 -3.302 2.775 1.00 94.94 101 GLY A C 1
ATOM 763 O O . GLY A 1 101 ? -11.648 -3.149 3.943 1.00 94.94 101 GLY A O 1
ATOM 764 N N . LEU A 1 102 ? -12.076 -3.905 1.872 1.00 95.19 102 LEU A N 1
ATOM 765 C CA . LEU A 1 102 ? -13.396 -4.464 2.182 1.00 95.19 102 LEU A CA 1
ATOM 766 C C . LEU A 1 102 ? -13.310 -5.710 3.065 1.00 95.19 102 LEU A C 1
ATOM 768 O O . LEU A 1 102 ? -14.132 -5.870 3.972 1.00 95.19 102 LEU A O 1
ATOM 772 N N . ILE A 1 103 ? -12.325 -6.580 2.824 1.00 94.69 103 ILE A N 1
ATOM 773 C CA . ILE A 1 103 ? -12.050 -7.734 3.688 1.00 94.69 103 ILE A CA 1
ATOM 774 C C . ILE A 1 103 ? -11.717 -7.238 5.096 1.00 94.69 103 ILE A C 1
ATOM 776 O O . ILE A 1 103 ? -12.319 -7.711 6.061 1.00 94.69 103 ILE A O 1
ATOM 780 N N . LEU A 1 104 ? -10.829 -6.249 5.223 1.00 94.75 104 LEU A N 1
ATOM 781 C CA . LEU A 1 104 ? -10.449 -5.668 6.509 1.00 94.75 104 LEU A CA 1
ATOM 782 C C . LEU A 1 104 ? -11.647 -5.020 7.219 1.00 94.75 104 LEU A C 1
ATOM 784 O O . LEU A 1 104 ? -11.914 -5.355 8.370 1.00 94.75 104 LEU A O 1
ATOM 788 N N . LEU A 1 105 ? -12.422 -4.184 6.520 1.00 94.50 105 LEU A N 1
ATOM 789 C CA . LEU A 1 105 ? -13.653 -3.562 7.028 1.00 94.50 105 LEU A CA 1
ATOM 790 C C . LEU A 1 105 ? -14.599 -4.599 7.650 1.00 94.50 105 LEU A C 1
ATOM 792 O O . LEU A 1 105 ? -15.052 -4.446 8.785 1.00 94.50 105 LEU A O 1
ATOM 796 N N . HIS A 1 106 ? -14.900 -5.668 6.916 1.00 93.44 106 HIS A N 1
ATOM 797 C CA . HIS A 1 106 ? -15.817 -6.702 7.387 1.00 93.44 106 HIS A CA 1
ATOM 798 C C . HIS A 1 106 ? -15.228 -7.546 8.513 1.00 93.44 106 HIS A C 1
ATOM 800 O O . HIS A 1 106 ? -15.965 -7.962 9.404 1.00 93.44 106 HIS A O 1
ATOM 806 N N . THR A 1 107 ? -13.914 -7.765 8.502 1.00 93.25 107 THR A N 1
ATOM 807 C CA . THR A 1 107 ? -13.199 -8.461 9.579 1.00 93.25 107 THR A CA 1
ATOM 808 C C . THR A 1 107 ? -13.290 -7.678 10.881 1.00 93.25 107 THR A C 1
ATOM 810 O O . THR A 1 107 ? -13.651 -8.247 11.907 1.00 93.25 107 THR A O 1
ATOM 813 N N . LEU A 1 108 ? -13.074 -6.361 10.828 1.00 90.94 108 LEU A N 1
ATOM 814 C CA . LEU A 1 108 ? -13.224 -5.469 11.980 1.00 90.94 108 LEU A CA 1
ATOM 815 C C . LEU A 1 108 ? -14.675 -5.399 12.484 1.00 90.94 108 LEU A C 1
ATOM 817 O O . LEU A 1 108 ? -14.904 -5.187 13.669 1.00 90.94 108 LEU A O 1
ATOM 821 N N . ARG A 1 109 ? -15.664 -5.637 11.611 1.00 91.25 109 ARG A N 1
ATOM 822 C CA . ARG A 1 109 ? -17.085 -5.784 11.980 1.00 91.25 109 ARG A CA 1
ATOM 823 C C . ARG A 1 109 ? -17.466 -7.196 12.464 1.00 91.25 109 ARG A C 1
ATOM 825 O O . ARG A 1 109 ? -18.647 -7.458 12.664 1.00 91.25 109 ARG A O 1
ATOM 832 N N . GLY A 1 110 ? -16.509 -8.117 12.611 1.00 90.50 110 GLY A N 1
ATOM 833 C CA . GLY A 1 110 ? -16.746 -9.500 13.052 1.00 90.50 110 GLY A CA 1
ATOM 834 C C . GLY A 1 110 ? -17.289 -10.448 11.971 1.00 90.50 110 GLY A C 1
ATOM 835 O O . GLY A 1 110 ? -17.605 -11.597 12.260 1.00 90.50 110 GLY A O 1
ATOM 836 N N . ASN A 1 111 ? -17.369 -10.006 10.713 1.00 90.19 111 ASN A N 1
ATOM 837 C CA . ASN A 1 111 ? -18.008 -10.718 9.602 1.00 90.19 111 ASN A CA 1
ATOM 838 C C . ASN A 1 111 ? -17.011 -11.114 8.495 1.00 90.19 111 ASN A C 1
ATOM 840 O O . ASN A 1 111 ? -17.239 -10.842 7.315 1.00 90.19 111 ASN A O 1
ATOM 844 N N . TRP A 1 112 ? -15.921 -11.803 8.850 1.00 87.62 112 TRP A N 1
ATOM 845 C CA . TRP A 1 112 ? -14.865 -12.242 7.914 1.00 87.62 112 TRP A CA 1
ATOM 846 C C . TRP A 1 112 ? -15.398 -12.913 6.633 1.00 87.62 112 TRP A C 1
ATOM 848 O O . TRP A 1 112 ? -14.971 -12.578 5.528 1.00 87.62 112 TRP A O 1
ATOM 858 N N . ARG A 1 113 ? -16.378 -13.825 6.758 1.00 86.88 113 ARG A N 1
ATOM 859 C CA . ARG A 1 113 ? -16.958 -14.539 5.602 1.00 86.88 113 ARG A CA 1
ATOM 860 C C . ARG A 1 113 ? -17.567 -13.581 4.579 1.00 86.88 113 ARG A C 1
ATOM 862 O O . ARG A 1 113 ? -17.376 -13.767 3.383 1.00 86.88 113 ARG A O 1
ATOM 869 N N . ARG A 1 114 ? -18.266 -12.546 5.049 1.00 87.12 114 ARG A N 1
ATOM 870 C CA . ARG A 1 114 ? -18.867 -11.520 4.191 1.00 87.12 114 ARG A CA 1
ATOM 871 C C . ARG A 1 114 ? -17.788 -10.691 3.495 1.00 87.12 114 ARG A C 1
ATOM 873 O O . ARG A 1 114 ? -17.883 -10.464 2.294 1.00 87.12 114 ARG A O 1
ATOM 880 N N . GLY A 1 115 ? -16.714 -10.364 4.216 1.00 86.81 115 GLY A N 1
ATOM 881 C CA . GLY A 1 115 ? -15.536 -9.695 3.662 1.00 86.81 115 GLY A CA 1
ATOM 882 C C . GLY A 1 115 ? -14.899 -10.454 2.502 1.00 86.81 115 GLY A C 1
ATOM 883 O O . GLY A 1 115 ? -14.640 -9.866 1.458 1.00 86.81 115 GLY A O 1
ATOM 884 N N . LEU A 1 116 ? -14.703 -11.768 2.637 1.00 88.81 116 LEU A N 1
ATOM 885 C CA . LEU A 1 116 ? -14.183 -12.603 1.547 1.00 88.81 116 LEU A CA 1
ATOM 886 C C . LEU A 1 116 ? -15.118 -12.654 0.332 1.00 88.81 116 LEU A C 1
ATOM 888 O O . LEU A 1 116 ? -14.652 -12.658 -0.807 1.00 88.81 116 LEU A O 1
ATOM 892 N N . VAL A 1 117 ? -16.433 -12.704 0.549 1.00 87.31 117 VAL A N 1
ATOM 893 C CA . VAL A 1 117 ? -17.411 -12.773 -0.547 1.00 87.31 117 VAL A CA 1
ATOM 894 C C . VAL A 1 117 ? -17.444 -11.461 -1.330 1.00 87.31 117 VAL A C 1
ATOM 896 O O . VAL A 1 117 ? -17.377 -11.501 -2.564 1.00 87.31 117 VAL A O 1
ATOM 899 N N . GLU A 1 118 ? -17.502 -10.330 -0.623 1.00 87.06 118 GLU A N 1
ATOM 900 C CA . GLU A 1 118 ? -17.613 -8.987 -1.202 1.00 87.06 118 GLU A CA 1
ATOM 901 C C . GLU A 1 118 ? -16.265 -8.469 -1.732 1.00 87.06 118 GLU A C 1
ATOM 903 O O . GLU A 1 118 ? -16.168 -8.040 -2.879 1.00 87.06 118 GLU A O 1
ATOM 908 N N . GLY A 1 119 ? -15.197 -8.564 -0.938 1.00 89.31 119 GLY A N 1
ATOM 909 C CA . GLY A 1 119 ? -13.867 -8.058 -1.290 1.00 89.31 119 GLY A CA 1
ATOM 910 C C . GLY A 1 119 ? -13.003 -9.040 -2.084 1.00 89.31 119 GLY A C 1
ATOM 911 O O . GLY A 1 119 ? -12.184 -8.619 -2.899 1.00 89.31 119 GLY A O 1
ATOM 912 N N . GLY A 1 120 ? -13.202 -10.351 -1.921 1.00 88.75 120 GLY A N 1
ATOM 913 C CA . GLY A 1 120 ? -12.380 -11.360 -2.598 1.00 88.75 120 GLY A CA 1
ATOM 914 C C . GLY A 1 120 ? -12.536 -11.352 -4.119 1.00 88.75 120 GLY A C 1
ATOM 915 O O . GLY A 1 120 ? -11.580 -11.635 -4.832 1.00 88.75 120 GLY A O 1
ATOM 916 N N . GLY A 1 121 ? -13.712 -10.970 -4.634 1.00 89.00 121 GLY A N 1
ATOM 917 C CA . GLY A 1 121 ? -13.908 -10.787 -6.077 1.00 89.00 121 GLY A CA 1
ATOM 918 C C . GLY A 1 121 ? -13.024 -9.672 -6.640 1.00 89.00 121 GLY A C 1
ATOM 919 O O . GLY A 1 121 ? -12.331 -9.881 -7.629 1.00 89.00 121 GLY A O 1
ATOM 920 N N . LEU A 1 122 ? -12.993 -8.519 -5.967 1.00 91.62 122 LEU A N 1
ATOM 921 C CA . LEU A 1 122 ? -12.161 -7.374 -6.348 1.00 91.62 122 LEU A CA 1
ATOM 922 C C . LEU A 1 122 ? -10.664 -7.674 -6.219 1.00 91.62 122 LEU A C 1
ATOM 924 O O . LEU A 1 122 ? -9.883 -7.269 -7.077 1.00 91.62 122 LEU A O 1
ATOM 928 N N . LEU A 1 123 ? -10.282 -8.441 -5.193 1.00 90.62 123 LEU A N 1
ATOM 929 C CA . LEU A 1 123 ? -8.920 -8.940 -5.013 1.00 90.62 123 LEU A CA 1
ATOM 930 C C . LEU A 1 123 ? -8.475 -9.777 -6.215 1.00 90.62 123 LEU A C 1
ATOM 932 O O . LEU A 1 123 ? -7.445 -9.489 -6.819 1.00 90.62 123 LEU A O 1
ATOM 936 N N . VAL A 1 124 ? -9.281 -10.764 -6.608 1.00 87.56 124 VAL A N 1
ATOM 937 C CA . VAL A 1 124 ? -8.977 -11.628 -7.755 1.00 87.56 124 VAL A CA 1
ATOM 938 C C . VAL A 1 124 ? -8.968 -10.838 -9.062 1.00 87.56 124 VAL A C 1
ATOM 940 O O . VAL A 1 124 ? -8.031 -10.978 -9.841 1.00 87.56 124 VAL A O 1
ATOM 943 N N . VAL A 1 125 ? -9.954 -9.965 -9.291 1.00 88.31 125 VAL A N 1
ATOM 944 C CA . VAL A 1 125 ? -10.010 -9.129 -10.502 1.00 88.31 125 VAL A CA 1
ATOM 945 C C . VAL A 1 125 ? -8.779 -8.230 -10.610 1.00 88.31 125 VAL A C 1
ATOM 947 O O . VAL A 1 125 ? -8.154 -8.196 -11.667 1.00 88.31 125 VAL A O 1
ATOM 950 N N . GLY A 1 126 ? -8.382 -7.551 -9.531 1.00 90.19 126 GLY A N 1
ATOM 951 C CA . GLY A 1 126 ? -7.188 -6.703 -9.535 1.00 90.19 126 GLY A CA 1
ATOM 952 C C . GLY A 1 126 ? -5.901 -7.489 -9.797 1.00 90.19 126 GLY A C 1
ATOM 953 O O . GLY A 1 126 ? -5.070 -7.050 -10.586 1.00 90.19 126 GLY A O 1
ATOM 954 N N . LEU A 1 127 ? -5.750 -8.687 -9.220 1.00 88.00 127 LEU A N 1
ATOM 955 C CA . LEU A 1 127 ? -4.592 -9.550 -9.491 1.00 88.00 127 LEU A CA 1
ATOM 956 C C . LEU A 1 127 ? -4.557 -10.064 -10.937 1.00 88.00 127 LEU A C 1
ATOM 958 O O . LEU A 1 127 ? -3.483 -10.133 -11.539 1.00 88.00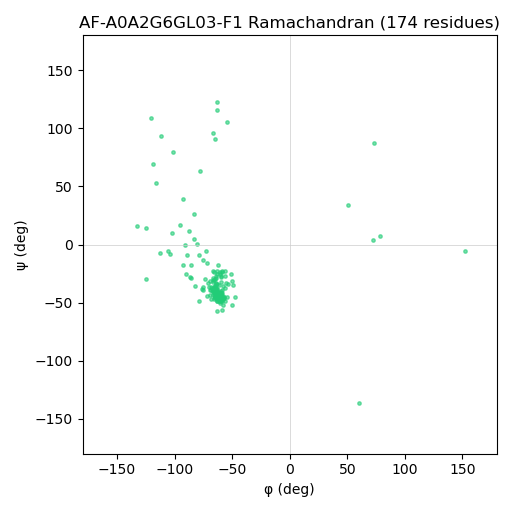 127 LEU A O 1
ATOM 962 N N . ILE A 1 128 ? -5.714 -10.405 -11.510 1.00 86.44 128 ILE A N 1
ATOM 963 C CA . ILE A 1 128 ? -5.817 -10.808 -12.917 1.00 86.44 128 ILE A CA 1
ATOM 964 C C . ILE A 1 128 ? -5.412 -9.642 -13.817 1.00 86.44 128 ILE A C 1
ATOM 966 O O . ILE A 1 128 ? -4.570 -9.823 -14.695 1.00 86.44 128 ILE A O 1
ATOM 970 N N . LEU A 1 129 ? -5.955 -8.443 -13.579 1.00 87.69 129 LEU A N 1
ATOM 971 C CA . LEU A 1 129 ? -5.599 -7.250 -14.347 1.00 87.69 129 LEU A CA 1
ATOM 972 C C . LEU A 1 129 ? -4.099 -6.956 -14.234 1.00 87.69 129 LEU A C 1
ATOM 974 O O . LEU A 1 129 ? -3.435 -6.826 -15.257 1.00 87.69 129 LEU A O 1
ATOM 978 N N . PHE A 1 130 ? -3.541 -6.959 -13.024 1.00 88.44 130 PHE A N 1
ATOM 979 C CA . PHE A 1 130 ? -2.103 -6.781 -12.809 1.00 88.44 130 PHE A CA 1
ATOM 980 C C . PHE A 1 130 ? -1.261 -7.761 -13.602 1.00 88.44 130 PHE A C 1
ATOM 982 O O . PHE A 1 130 ? -0.316 -7.355 -14.272 1.00 88.44 130 PHE A O 1
ATOM 989 N N . THR A 1 131 ? -1.642 -9.032 -13.592 1.00 83.38 131 THR A N 1
ATOM 990 C CA . THR A 1 131 ? -0.948 -10.058 -14.365 1.00 83.38 131 THR A CA 1
ATOM 991 C C . THR A 1 131 ? -1.015 -9.777 -15.865 1.00 83.38 131 THR A C 1
ATOM 993 O O . THR A 1 131 ? 0.004 -9.867 -16.547 1.00 83.38 131 THR A O 1
ATOM 996 N N . ILE A 1 132 ? -2.194 -9.417 -16.380 1.00 84.44 132 ILE A N 1
ATOM 997 C CA . ILE A 1 132 ? -2.401 -9.101 -17.798 1.00 84.44 132 ILE A CA 1
ATOM 998 C C . ILE A 1 132 ? -1.500 -7.939 -18.206 1.00 84.44 132 ILE A C 1
ATOM 1000 O O . ILE A 1 132 ? -0.681 -8.082 -19.113 1.00 84.44 132 ILE A O 1
ATOM 1004 N N . PHE A 1 133 ? -1.610 -6.806 -17.512 1.00 85.12 133 PHE A N 1
ATOM 1005 C CA . PHE A 1 133 ? -0.841 -5.611 -17.840 1.00 85.12 133 PHE A CA 1
ATOM 1006 C C . PHE A 1 133 ? 0.665 -5.850 -17.666 1.00 85.12 133 PHE A C 1
ATOM 1008 O O . PHE A 1 133 ? 1.438 -5.517 -18.559 1.00 85.12 133 PHE A O 1
ATOM 1015 N N . ALA A 1 134 ? 1.107 -6.490 -16.582 1.00 81.62 134 ALA A N 1
ATOM 1016 C CA . ALA A 1 134 ? 2.526 -6.783 -16.376 1.00 81.62 134 ALA A CA 1
ATOM 1017 C C . ALA A 1 134 ? 3.092 -7.749 -17.436 1.00 81.62 134 ALA A C 1
ATOM 1019 O O . ALA A 1 134 ? 4.254 -7.623 -17.832 1.00 81.62 134 ALA A O 1
ATOM 1020 N N . GLY A 1 135 ? 2.267 -8.683 -17.926 1.00 79.00 135 GLY A N 1
ATOM 1021 C CA . GLY A 1 135 ? 2.590 -9.569 -19.043 1.00 79.00 135 GLY A CA 1
ATOM 1022 C C . 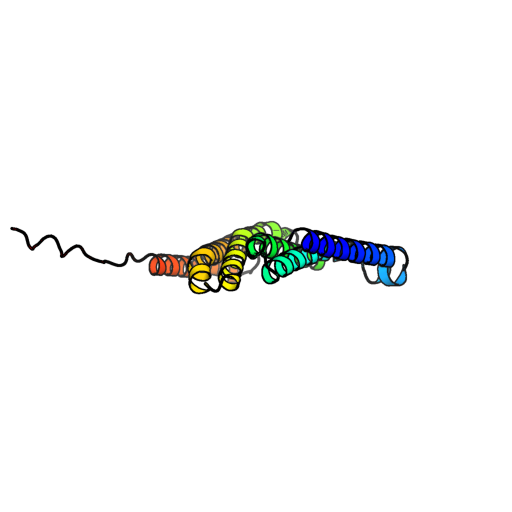GLY A 1 135 ? 2.773 -8.818 -20.364 1.00 79.00 135 GLY A C 1
ATOM 1023 O O . GLY A 1 135 ? 3.754 -9.066 -21.063 1.00 79.00 135 GLY A O 1
ATOM 1024 N N . PHE A 1 136 ? 1.897 -7.852 -20.673 1.00 77.75 136 PHE A N 1
ATOM 1025 C CA . PHE A 1 136 ? 2.009 -7.005 -21.871 1.00 77.75 136 PHE A CA 1
ATOM 1026 C C . PHE A 1 136 ? 3.321 -6.214 -21.927 1.00 77.75 136 PHE A C 1
ATOM 1028 O O . PHE A 1 136 ? 3.918 -6.094 -22.994 1.00 77.75 136 PHE A O 1
ATOM 1035 N N . PHE A 1 137 ? 3.794 -5.708 -20.787 1.00 74.81 137 PHE A N 1
ATOM 1036 C CA . PHE A 1 137 ? 5.041 -4.936 -20.705 1.00 74.81 137 PHE A CA 1
ATOM 1037 C C . PHE A 1 137 ? 6.297 -5.808 -20.509 1.00 74.81 137 PHE A C 1
ATOM 1039 O O . PHE A 1 137 ? 7.369 -5.281 -20.226 1.00 74.81 137 PHE A O 1
ATOM 1046 N N . ASN A 1 138 ? 6.177 -7.134 -20.666 1.00 65.81 138 ASN A N 1
ATOM 1047 C CA . ASN A 1 138 ? 7.270 -8.113 -20.626 1.00 65.81 138 ASN A CA 1
ATOM 1048 C C . ASN A 1 138 ? 8.196 -7.990 -19.395 1.00 65.81 138 ASN A C 1
ATOM 1050 O O . ASN A 1 138 ? 9.399 -8.245 -19.463 1.00 65.81 138 ASN A O 1
ATOM 1054 N N . ARG A 1 139 ? 7.644 -7.610 -18.231 1.00 63.59 139 ARG A N 1
ATOM 1055 C CA . ARG A 1 139 ? 8.439 -7.403 -17.005 1.00 63.59 139 ARG A CA 1
ATOM 1056 C C . ARG A 1 139 ? 9.062 -8.698 -16.469 1.00 63.59 139 ARG A C 1
ATOM 1058 O O . ARG A 1 139 ? 10.065 -8.642 -15.762 1.00 63.59 139 ARG A O 1
ATOM 1065 N N . PHE A 1 140 ? 8.473 -9.847 -16.808 1.00 56.97 140 PHE A N 1
ATOM 1066 C CA . PHE A 1 140 ? 8.851 -11.167 -16.297 1.00 56.97 140 PHE A CA 1
ATOM 1067 C C . PHE A 1 140 ? 9.694 -12.021 -17.272 1.00 56.97 140 PHE A C 1
ATOM 1069 O O . PHE A 1 140 ? 9.889 -13.209 -17.013 1.00 56.97 140 PHE A O 1
ATOM 1076 N N . GLY A 1 141 ? 10.195 -11.466 -18.384 1.00 64.50 141 GLY A N 1
ATOM 1077 C CA . GLY A 1 141 ? 10.986 -12.231 -19.366 1.00 64.50 141 GLY A CA 1
ATOM 1078 C C . GLY A 1 141 ? 10.193 -13.398 -19.976 1.00 64.50 141 GLY A C 1
ATOM 1079 O O . GLY A 1 141 ? 9.009 -13.243 -20.263 1.00 64.50 141 GLY A O 1
ATOM 1080 N N . ASP A 1 142 ? 10.791 -14.588 -20.124 1.00 56.53 142 ASP A N 1
ATOM 1081 C CA . ASP A 1 142 ? 10.115 -15.796 -20.657 1.00 56.53 142 ASP A CA 1
ATOM 1082 C C . ASP A 1 142 ? 8.882 -16.238 -19.840 1.00 56.53 142 ASP A C 1
ATOM 1084 O O . ASP A 1 142 ? 7.966 -16.875 -20.368 1.00 56.53 142 ASP A O 1
ATOM 1088 N N . MET A 1 143 ? 8.806 -15.847 -18.563 1.00 51.78 143 MET A N 1
ATOM 1089 C CA . MET A 1 143 ? 7.656 -16.112 -17.691 1.00 51.78 143 MET A CA 1
ATOM 1090 C C . MET A 1 143 ? 6.432 -15.259 -18.070 1.00 51.78 143 MET A C 1
ATOM 1092 O O . MET A 1 143 ? 5.307 -15.587 -17.689 1.00 51.78 143 MET A O 1
ATOM 1096 N N . SER A 1 144 ? 6.617 -14.200 -18.874 1.00 53.19 144 SER A N 1
ATOM 1097 C CA . SER A 1 144 ? 5.509 -13.430 -19.447 1.00 53.19 144 SER A CA 1
ATOM 1098 C C . SER A 1 144 ? 4.560 -14.333 -20.230 1.00 53.19 144 SER A C 1
ATOM 1100 O O . SER A 1 144 ? 3.360 -14.146 -20.131 1.00 53.19 144 SER A O 1
ATOM 1102 N N . ARG A 1 145 ? 5.036 -15.398 -20.892 1.00 60.41 145 ARG A N 1
ATOM 1103 C CA . ARG A 1 145 ? 4.207 -16.309 -21.705 1.00 60.41 145 ARG A CA 1
ATOM 1104 C C . ARG A 1 145 ? 3.126 -17.066 -20.916 1.00 60.41 145 ARG A C 1
ATOM 1106 O O . ARG A 1 145 ? 2.189 -17.581 -21.523 1.00 60.41 145 ARG A O 1
ATOM 1113 N N . LEU A 1 146 ? 3.238 -17.129 -19.586 1.00 63.50 146 LEU A N 1
ATOM 1114 C CA . LEU A 1 146 ? 2.325 -17.861 -18.699 1.00 63.50 146 LEU A CA 1
ATOM 1115 C C . LEU A 1 146 ? 1.146 -17.011 -18.182 1.00 63.50 146 LEU A C 1
ATOM 1117 O O . LEU A 1 146 ? 0.276 -17.553 -17.496 1.00 63.50 146 LEU A O 1
ATOM 1121 N N . TRP A 1 147 ? 1.047 -15.723 -18.552 1.00 63.41 147 TRP A N 1
ATOM 1122 C CA . TRP A 1 147 ? -0.104 -14.863 -18.216 1.00 63.41 147 TRP A CA 1
ATOM 1123 C C . TRP A 1 147 ? -1.488 -15.485 -18.534 1.00 63.41 147 TRP A C 1
ATOM 1125 O O . TRP A 1 147 ? -2.405 -15.301 -17.725 1.00 63.41 147 TRP A O 1
ATOM 1135 N N . PRO A 1 148 ? -1.678 -16.290 -19.608 1.00 69.44 148 PRO A N 1
ATOM 1136 C CA . PRO A 1 148 ? -2.979 -16.891 -19.911 1.00 69.44 148 PRO A CA 1
ATOM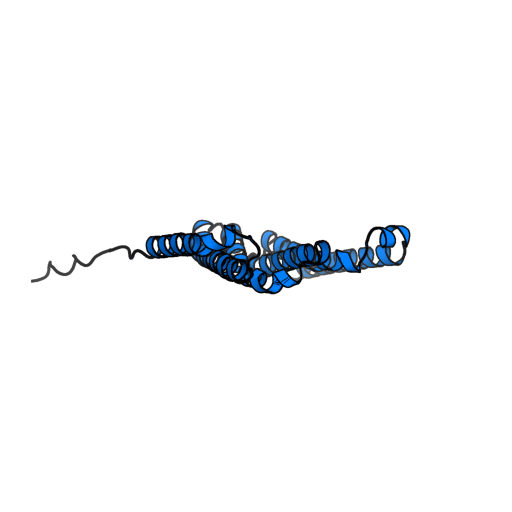 1137 C C . PRO A 1 148 ? -3.437 -17.928 -18.875 1.00 69.44 148 PRO A C 1
ATOM 1139 O O . PRO A 1 148 ? -4.635 -18.093 -18.660 1.00 69.44 148 PRO A O 1
ATOM 1142 N N . ILE A 1 149 ? -2.512 -18.610 -18.191 1.00 73.31 149 ILE A N 1
ATOM 1143 C CA . ILE A 1 149 ? -2.849 -19.647 -17.200 1.00 73.31 149 ILE A CA 1
ATOM 1144 C C . ILE A 1 149 ? -3.529 -19.028 -15.976 1.00 73.31 149 ILE A C 1
ATOM 1146 O O . ILE A 1 149 ? -4.488 -19.586 -15.446 1.00 73.31 149 ILE A O 1
ATOM 1150 N N . LEU A 1 150 ? -3.087 -17.841 -15.558 1.00 66.12 150 LEU A N 1
ATOM 1151 C CA . LEU A 1 150 ? -3.680 -17.122 -14.429 1.00 66.12 150 LEU A CA 1
ATOM 1152 C C . LEU A 1 150 ? -5.093 -16.611 -14.752 1.00 66.12 150 LEU A C 1
ATOM 1154 O O . LEU A 1 150 ? -5.956 -16.623 -13.875 1.00 66.12 150 LEU A O 1
ATOM 1158 N N . ILE A 1 151 ? -5.372 -16.266 -16.014 1.00 68.44 151 ILE A N 1
ATOM 1159 C CA . ILE A 1 151 ? -6.735 -15.962 -16.481 1.00 68.44 151 ILE A CA 1
ATOM 1160 C C . ILE A 1 151 ? -7.612 -17.205 -16.447 1.00 68.44 151 ILE A C 1
ATOM 1162 O O . ILE A 1 151 ? -8.751 -17.127 -15.997 1.00 68.44 151 ILE A O 1
ATOM 1166 N N . ILE A 1 152 ? -7.094 -18.350 -16.896 1.00 75.81 152 ILE A N 1
ATOM 1167 C CA . ILE A 1 152 ? -7.841 -19.612 -16.884 1.00 75.81 152 ILE A CA 1
ATOM 1168 C C . ILE A 1 152 ? -8.202 -19.992 -15.444 1.00 75.81 152 ILE A C 1
ATOM 1170 O O . ILE A 1 152 ? -9.361 -20.287 -15.160 1.00 75.81 152 ILE A O 1
ATOM 1174 N N . LEU A 1 153 ? -7.248 -19.915 -14.513 1.00 77.19 153 LEU A N 1
ATOM 1175 C CA . LEU A 1 153 ? -7.488 -20.198 -13.096 1.00 77.19 153 LEU A CA 1
ATOM 1176 C C . LEU A 1 153 ? -8.456 -19.191 -12.457 1.00 77.19 153 LEU A C 1
ATOM 1178 O O . LEU A 1 153 ? -9.377 -19.592 -11.745 1.00 77.19 153 LEU A O 1
ATOM 1182 N N . GLY A 1 154 ? -8.295 -17.899 -12.749 1.00 74.69 154 GLY A N 1
ATOM 1183 C CA . GLY A 1 154 ? -9.195 -16.847 -12.276 1.00 74.69 154 GLY A CA 1
ATOM 1184 C C . GLY A 1 154 ? -10.623 -16.993 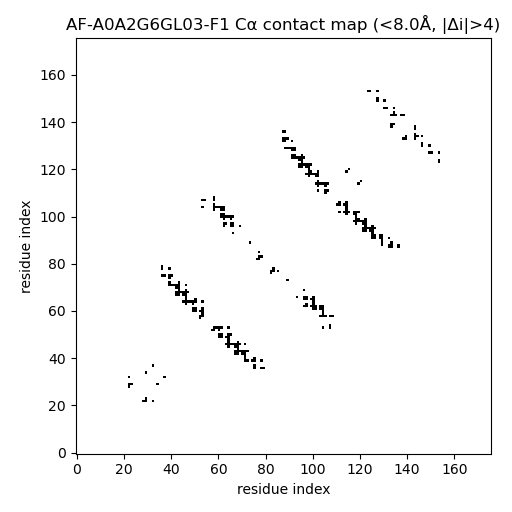-12.811 1.00 74.69 154 GLY A C 1
ATOM 1185 O O . GLY A 1 154 ? -11.588 -16.875 -12.056 1.00 74.69 154 GLY A O 1
ATOM 1186 N N . GLY A 1 155 ? -10.763 -17.323 -14.096 1.00 74.00 155 GLY A N 1
ATOM 1187 C CA . GLY A 1 155 ? -12.042 -17.601 -14.744 1.00 74.00 155 GLY A CA 1
ATOM 1188 C C . GLY A 1 155 ? -12.722 -18.847 -14.177 1.00 74.00 155 GLY A C 1
ATOM 1189 O O . GLY A 1 155 ? -13.903 -18.798 -13.838 1.00 74.00 155 GLY A O 1
ATOM 1190 N N . LEU A 1 156 ? -11.976 -19.940 -13.986 1.00 78.25 156 LEU A N 1
ATOM 1191 C CA . LEU A 1 156 ? -12.482 -21.163 -13.351 1.00 78.25 156 LEU A CA 1
ATOM 1192 C C . LEU A 1 156 ? -12.974 -20.901 -11.924 1.00 78.25 156 LEU A C 1
ATOM 1194 O O . LEU A 1 156 ? -14.044 -21.377 -11.541 1.00 78.25 156 LEU A O 1
ATOM 1198 N N . TRP A 1 157 ? -12.230 -20.109 -11.153 1.00 80.69 157 TRP A N 1
ATOM 1199 C CA . TRP A 1 157 ? -12.623 -19.724 -9.801 1.00 80.69 157 TRP A CA 1
ATOM 1200 C C . TRP A 1 157 ? -13.907 -18.883 -9.787 1.00 80.69 157 TRP A C 1
ATOM 1202 O O . TRP A 1 157 ? -14.797 -19.137 -8.973 1.00 80.69 157 TRP A O 1
ATOM 1212 N N . LEU A 1 158 ? -14.052 -17.933 -10.720 1.00 71.56 158 LEU A N 1
ATOM 1213 C CA . LEU A 1 158 ? -15.261 -17.115 -10.847 1.00 71.56 158 LEU A CA 1
ATOM 1214 C C . LEU A 1 158 ? -16.490 -17.975 -11.185 1.00 71.56 158 LEU A C 1
ATOM 1216 O O . LEU A 1 158 ? -17.541 -17.826 -10.561 1.00 71.56 158 LEU A O 1
ATOM 1220 N N . VAL A 1 159 ? -16.347 -18.912 -12.127 1.00 75.56 159 VAL A N 1
ATOM 1221 C CA . VAL A 1 159 ? -17.417 -19.846 -12.519 1.00 75.56 159 VAL A CA 1
ATOM 1222 C C . VAL A 1 159 ? -17.805 -20.762 -11.360 1.00 75.56 159 VAL A C 1
ATOM 1224 O O . VAL A 1 159 ? -18.986 -21.040 -11.154 1.00 75.56 159 VAL A O 1
ATOM 1227 N N . TRP A 1 160 ? -16.832 -21.222 -10.575 1.00 79.12 160 TRP A N 1
ATOM 1228 C CA . TRP A 1 160 ? -17.096 -22.042 -9.397 1.00 79.12 160 TRP A CA 1
ATOM 1229 C C . TRP A 1 160 ? -17.838 -21.265 -8.301 1.00 79.12 160 TRP A C 1
ATOM 1231 O O . TRP A 1 160 ? -18.792 -21.788 -7.725 1.00 79.12 160 TRP A O 1
ATOM 1241 N N . LYS A 1 161 ? -17.462 -20.001 -8.069 1.00 72.62 161 LYS A N 1
ATOM 1242 C CA . LYS A 1 161 ? -18.108 -19.113 -7.091 1.00 72.62 161 LYS A CA 1
ATOM 1243 C C . LYS A 1 161 ? -19.565 -18.789 -7.446 1.00 72.62 161 LYS A C 1
ATOM 1245 O O . LYS A 1 161 ? -20.385 -18.673 -6.543 1.00 72.62 161 LYS A O 1
ATOM 1250 N N . ASN A 1 162 ? -19.889 -18.648 -8.732 1.00 65.62 162 ASN A N 1
ATOM 1251 C CA . ASN A 1 162 ? -21.204 -18.188 -9.194 1.00 65.62 162 ASN A CA 1
ATOM 1252 C C . ASN A 1 162 ? -22.194 -19.310 -9.545 1.00 65.62 162 ASN A C 1
ATOM 1254 O O . ASN A 1 162 ? -23.181 -19.053 -10.234 1.00 65.62 162 ASN A O 1
ATOM 1258 N N . ARG A 1 163 ? -21.965 -20.554 -9.102 1.00 65.19 163 ARG A N 1
ATOM 1259 C CA . ARG A 1 163 ? -22.942 -21.629 -9.330 1.00 65.19 163 ARG A CA 1
ATOM 1260 C C . ARG A 1 163 ? -24.247 -21.291 -8.597 1.00 65.19 163 ARG A C 1
ATOM 1262 O O . ARG A 1 163 ? -24.227 -21.234 -7.367 1.00 65.19 163 ARG A O 1
ATOM 1269 N N . PRO A 1 164 ? -25.375 -21.078 -9.302 1.00 52.16 164 PRO A N 1
ATOM 1270 C CA . PRO A 1 164 ? -26.642 -20.838 -8.637 1.00 52.16 164 PRO A CA 1
ATOM 1271 C C . PRO A 1 164 ? -27.002 -22.091 -7.842 1.00 52.16 164 PRO A C 1
ATOM 1273 O O . PRO A 1 164 ? -27.087 -23.191 -8.397 1.00 52.16 164 PRO A O 1
ATOM 1276 N N . SER A 1 165 ? -27.200 -21.927 -6.535 1.00 53.72 165 SER A N 1
ATOM 1277 C CA . SER A 1 165 ? -27.847 -22.933 -5.703 1.00 53.72 165 SER A CA 1
ATOM 1278 C C . SER A 1 165 ? -29.196 -23.249 -6.345 1.00 53.72 165 SER A C 1
ATOM 1280 O O . SER A 1 165 ? -30.112 -22.429 -6.322 1.00 53.72 165 SER A O 1
ATOM 1282 N N . ARG A 1 166 ? -29.310 -24.416 -6.986 1.00 54.53 166 ARG A N 1
ATOM 1283 C CA . ARG A 1 166 ? -30.593 -24.958 -7.438 1.00 54.53 166 ARG A CA 1
ATOM 1284 C C . ARG A 1 166 ? -31.431 -25.244 -6.195 1.00 54.53 166 ARG A C 1
ATOM 1286 O O . ARG A 1 166 ? -31.348 -26.327 -5.628 1.00 54.53 166 ARG A O 1
ATOM 1293 N N . THR A 1 167 ? -32.218 -24.269 -5.763 1.00 55.09 167 THR A N 1
ATOM 1294 C CA . THR A 1 167 ? -33.184 -24.431 -4.676 1.00 55.09 167 THR A CA 1
ATOM 1295 C C . THR A 1 167 ? -34.591 -24.124 -5.183 1.00 55.09 167 THR A C 1
ATOM 1297 O O . THR A 1 167 ? -34.932 -22.973 -5.421 1.00 55.09 167 THR A O 1
ATOM 1300 N N . HIS A 1 168 ? -35.367 -25.211 -5.297 1.00 49.62 168 HIS A N 1
ATOM 1301 C CA . HIS A 1 168 ? -36.833 -25.335 -5.331 1.00 49.62 168 HIS A CA 1
ATOM 1302 C C . HIS A 1 168 ? -37.610 -24.888 -6.582 1.00 49.62 168 HIS A C 1
ATOM 1304 O O . HIS A 1 168 ? -38.193 -23.814 -6.610 1.00 49.62 168 HIS A O 1
ATOM 1310 N N . VAL A 1 169 ? -37.748 -25.812 -7.545 1.00 53.00 169 VAL A N 1
ATOM 1311 C CA . VAL A 1 169 ? -38.855 -25.821 -8.533 1.00 53.00 169 VAL A CA 1
ATOM 1312 C C . VAL A 1 169 ? -39.920 -26.898 -8.208 1.00 53.00 169 VAL A C 1
ATOM 1314 O O . VAL A 1 169 ? -41.015 -26.872 -8.748 1.00 53.00 169 VAL A O 1
ATOM 1317 N N . ASP A 1 170 ? -39.700 -27.786 -7.232 1.00 53.00 170 ASP A N 1
ATOM 1318 C CA . ASP A 1 170 ? -40.615 -28.913 -6.947 1.00 53.00 170 ASP A CA 1
ATOM 1319 C C . ASP A 1 170 ? -41.706 -28.636 -5.886 1.00 53.00 170 ASP A C 1
ATOM 1321 O O . ASP A 1 170 ? -42.022 -29.500 -5.067 1.00 53.00 170 ASP A O 1
ATOM 1325 N N . LYS A 1 171 ? -42.305 -27.437 -5.857 1.00 48.22 171 LYS A N 1
ATOM 1326 C CA . LYS A 1 171 ? -43.495 -27.189 -5.007 1.00 48.22 171 LYS A CA 1
ATOM 1327 C C . LYS A 1 171 ? -44.802 -26.926 -5.753 1.00 48.22 171 LYS A C 1
ATOM 1329 O O . LYS A 1 171 ? -45.840 -26.953 -5.102 1.00 48.22 171 LYS A O 1
ATOM 1334 N N . GLU A 1 172 ? -44.797 -26.785 -7.076 1.00 49.06 172 GLU A N 1
ATOM 1335 C CA . GLU A 1 172 ? -46.048 -26.581 -7.830 1.00 49.06 172 GLU A CA 1
ATOM 1336 C C . GLU A 1 172 ? -46.734 -27.873 -8.290 1.00 49.06 172 GLU A C 1
ATOM 1338 O O . GLU A 1 172 ? -47.894 -27.842 -8.674 1.00 49.06 172 GLU A O 1
ATOM 1343 N N . LYS A 1 173 ? -46.107 -29.047 -8.152 1.00 49.78 173 LYS A N 1
ATOM 1344 C CA . LYS A 1 173 ? -46.710 -30.312 -8.613 1.00 49.78 173 LYS A CA 1
ATOM 1345 C C . LYS A 1 173 ? -47.709 -30.955 -7.632 1.00 49.78 173 LYS A C 1
ATOM 1347 O O . LYS A 1 173 ? -47.843 -32.175 -7.614 1.00 49.78 173 LYS A O 1
ATOM 1352 N N . LYS A 1 174 ? -48.356 -30.166 -6.765 1.00 50.38 174 LYS A N 1
ATOM 1353 C CA . LYS A 1 174 ? -49.256 -30.674 -5.708 1.00 50.38 174 LYS A CA 1
ATOM 1354 C C . LYS A 1 174 ? -50.677 -30.097 -5.705 1.00 50.38 174 LYS A C 1
ATOM 1356 O O . LYS A 1 174 ? -51.364 -30.279 -4.704 1.00 50.38 174 LYS A O 1
ATOM 1361 N N . LEU A 1 175 ? -51.116 -29.428 -6.772 1.00 54.25 175 LEU A N 1
ATOM 1362 C CA . LEU A 1 175 ? -52.458 -28.827 -6.836 1.00 54.25 175 LEU A CA 1
ATOM 1363 C C . LEU A 1 175 ? -53.254 -29.106 -8.123 1.00 54.25 175 LEU A C 1
ATOM 1365 O O . LEU A 1 175 ? -54.285 -28.467 -8.304 1.00 54.25 175 LEU A O 1
ATOM 1369 N N . ASP A 1 176 ? -52.847 -30.095 -8.925 1.00 47.53 176 ASP A N 1
ATOM 1370 C CA . ASP A 1 176 ? -53.689 -30.658 -9.993 1.00 47.53 176 ASP A CA 1
ATOM 1371 C C . ASP A 1 176 ? -54.099 -32.098 -9.653 1.00 47.53 176 ASP A C 1
ATOM 1373 O O . ASP A 1 176 ? -53.191 -32.912 -9.346 1.00 47.53 176 ASP A O 1
#